Protein AF-A0A382BPW7-F1 (afdb_monomer_lite)

Structure (mmCIF, N/CA/C/O backbone):
data_AF-A0A382BPW7-F1
#
_entry.id   AF-A0A382BPW7-F1
#
loop_
_atom_site.group_PDB
_atom_site.id
_atom_site.type_symbol
_atom_site.label_atom_id
_atom_site.label_alt_id
_atom_site.label_comp_id
_atom_site.label_asym_id
_atom_site.label_entity_id
_atom_site.label_seq_id
_atom_site.pdbx_PDB_ins_code
_atom_site.Cartn_x
_atom_site.Cartn_y
_atom_site.Cartn_z
_atom_site.occupancy
_atom_site.B_iso_or_equiv
_atom_site.auth_seq_id
_atom_site.auth_comp_id
_atom_site.auth_asym_id
_atom_site.auth_atom_id
_atom_site.pdbx_PDB_model_num
ATOM 1 N N . GLU A 1 1 ? 5.197 -4.482 -7.599 1.00 84.56 1 GLU A N 1
ATOM 2 C CA . GLU A 1 1 ? 4.023 -3.808 -7.004 1.00 84.56 1 GLU A CA 1
ATOM 3 C C . GLU A 1 1 ? 3.418 -4.647 -5.883 1.00 84.56 1 GLU A C 1
ATOM 5 O O . GLU A 1 1 ? 3.509 -4.221 -4.745 1.00 84.56 1 GLU A O 1
ATOM 10 N N . LEU A 1 2 ? 2.935 -5.873 -6.134 1.00 89.56 2 LEU A N 1
ATOM 11 C CA . LEU A 1 2 ? 2.353 -6.728 -5.077 1.00 89.56 2 LEU A CA 1
ATOM 12 C C . LEU A 1 2 ? 3.290 -6.980 -3.877 1.00 89.56 2 LEU A C 1
ATOM 14 O O . LEU A 1 2 ? 2.889 -6.823 -2.730 1.00 89.56 2 LEU A O 1
ATOM 18 N N . ALA A 1 3 ? 4.565 -7.290 -4.137 1.00 90.75 3 ALA A N 1
ATOM 19 C CA . ALA A 1 3 ? 5.563 -7.478 -3.079 1.00 90.75 3 ALA A CA 1
ATOM 20 C C . ALA A 1 3 ? 5.804 -6.211 -2.231 1.00 90.75 3 ALA A C 1
ATOM 22 O O . ALA A 1 3 ? 6.195 -6.313 -1.076 1.00 90.75 3 ALA A O 1
ATOM 23 N N . GLU A 1 4 ? 5.559 -5.023 -2.791 1.00 90.69 4 GLU A N 1
ATOM 24 C CA . GLU A 1 4 ? 5.719 -3.740 -2.097 1.00 90.69 4 GLU A CA 1
ATOM 25 C C . GLU A 1 4 ? 4.544 -3.463 -1.155 1.00 90.69 4 GLU A C 1
ATOM 27 O O . GLU A 1 4 ? 4.744 -2.955 -0.058 1.00 90.69 4 GLU A O 1
ATOM 32 N N . LEU A 1 5 ? 3.329 -3.883 -1.530 1.00 93.12 5 LEU A N 1
ATOM 33 C CA . LEU A 1 5 ? 2.162 -3.838 -0.643 1.00 93.12 5 LEU A CA 1
ATOM 34 C C . LEU A 1 5 ? 2.359 -4.709 0.608 1.00 93.12 5 LEU A C 1
ATOM 36 O O . LEU A 1 5 ? 1.887 -4.342 1.682 1.00 93.12 5 LEU A O 1
ATOM 40 N N . HIS A 1 6 ? 3.061 -5.838 0.451 1.00 94.31 6 HIS A N 1
ATOM 41 C CA . HIS A 1 6 ? 3.367 -6.819 1.500 1.00 94.31 6 HIS A CA 1
ATOM 42 C C . HIS A 1 6 ? 4.674 -6.545 2.255 1.00 94.31 6 HIS A C 1
ATOM 44 O O . HIS A 1 6 ? 5.017 -7.307 3.160 1.00 94.31 6 HIS A O 1
ATOM 50 N N . ALA A 1 7 ? 5.442 -5.525 1.866 1.00 92.38 7 ALA A N 1
ATOM 51 C CA . ALA A 1 7 ? 6.691 -5.220 2.549 1.00 92.38 7 ALA A CA 1
ATOM 52 C C . ALA A 1 7 ? 6.419 -4.918 4.038 1.00 92.38 7 ALA A C 1
ATOM 54 O O . ALA A 1 7 ? 5.335 -4.429 4.356 1.00 92.38 7 ALA A O 1
ATOM 55 N N . PRO A 1 8 ? 7.367 -5.180 4.954 1.00 93.19 8 PRO A N 1
ATOM 56 C CA . PRO A 1 8 ? 7.219 -4.789 6.355 1.00 93.19 8 PRO A CA 1
ATOM 57 C C . PRO A 1 8 ? 6.905 -3.293 6.488 1.00 93.19 8 PRO A C 1
ATOM 59 O O . PRO A 1 8 ? 7.576 -2.462 5.871 1.00 93.19 8 PRO A O 1
ATOM 62 N N . GLY A 1 9 ? 5.872 -2.952 7.259 1.00 90.38 9 GLY A N 1
ATOM 63 C CA . GLY A 1 9 ? 5.330 -1.589 7.353 1.00 90.38 9 GLY A CA 1
ATOM 64 C C . GLY A 1 9 ? 4.603 -1.101 6.091 1.00 90.38 9 GLY A C 1
ATOM 65 O O . GLY A 1 9 ? 4.281 0.081 5.980 1.00 90.38 9 GLY A O 1
ATOM 66 N N . GLY A 1 10 ? 4.368 -1.988 5.125 1.00 91.75 10 GLY A N 1
ATOM 67 C CA . GLY A 1 10 ? 3.678 -1.719 3.871 1.00 91.75 10 GLY A CA 1
ATOM 68 C C . GLY A 1 10 ? 2.168 -1.575 4.042 1.00 91.75 10 GLY A C 1
ATOM 69 O O . GLY A 1 10 ? 1.610 -1.683 5.134 1.00 91.75 10 GLY A O 1
ATOM 70 N N . LEU A 1 11 ? 1.479 -1.333 2.928 1.00 95.19 11 LEU A N 1
ATOM 71 C CA . LEU A 1 11 ? 0.063 -0.949 2.937 1.00 95.19 11 LEU A CA 1
ATOM 72 C C . LEU A 1 11 ? -0.884 -2.040 3.460 1.00 95.19 11 LEU A C 1
ATOM 74 O O . LEU A 1 11 ? -1.967 -1.703 3.944 1.00 95.19 11 LEU A O 1
ATOM 78 N N . VAL A 1 12 ? -0.493 -3.317 3.378 1.00 96.44 12 VAL A N 1
ATOM 79 C CA . VAL A 1 12 ? -1.252 -4.427 3.978 1.00 96.44 12 VAL A CA 1
ATOM 80 C C . VAL A 1 12 ? -1.136 -4.404 5.499 1.00 96.44 12 VAL A C 1
ATOM 82 O O . VAL A 1 12 ? -2.151 -4.427 6.189 1.00 96.44 12 VAL A O 1
ATOM 85 N N . GLU A 1 13 ? 0.082 -4.303 6.033 1.00 95.38 13 GLU A N 1
ATOM 86 C CA . GLU A 1 13 ? 0.314 -4.270 7.483 1.00 95.38 13 GLU A CA 1
ATOM 87 C C . GLU A 1 13 ? -0.267 -2.996 8.119 1.00 95.38 13 GLU A C 1
ATOM 89 O O . GLU A 1 13 ? -0.839 -3.044 9.205 1.00 95.38 13 GLU A O 1
ATOM 94 N N . ALA A 1 14 ? -0.219 -1.872 7.396 1.00 94.31 14 ALA A N 1
ATOM 95 C CA . ALA A 1 14 ? -0.850 -0.613 7.791 1.00 94.31 14 ALA A CA 1
ATOM 96 C C . ALA A 1 14 ? -2.393 -0.634 7.716 1.00 94.31 14 ALA A C 1
ATOM 98 O O . ALA A 1 14 ? -3.0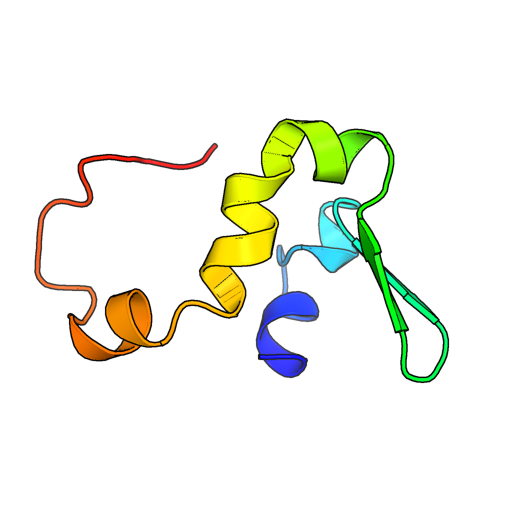44 0.332 8.119 1.00 94.31 14 ALA A O 1
ATOM 99 N N . GLY A 1 15 ? -3.000 -1.700 7.181 1.00 96.81 15 GLY A N 1
ATOM 100 C CA . GLY A 1 15 ? -4.454 -1.843 7.073 1.00 96.81 15 GLY A CA 1
ATOM 101 C C . GLY A 1 15 ? -5.107 -0.931 6.030 1.00 96.81 15 GLY A C 1
ATOM 102 O O . GLY A 1 15 ? -6.308 -0.659 6.113 1.00 96.81 15 GLY A O 1
ATOM 103 N N . PHE A 1 16 ? -4.349 -0.427 5.051 1.00 97.19 16 PHE A N 1
ATOM 104 C CA . PHE A 1 16 ? -4.875 0.434 3.982 1.00 97.19 16 PHE A CA 1
ATOM 105 C C . PHE A 1 16 ? -5.420 -0.371 2.806 1.00 97.19 16 PHE A C 1
ATOM 107 O O . PHE A 1 16 ? -6.360 0.067 2.141 1.00 97.19 16 PHE A O 1
ATOM 114 N N . VAL A 1 17 ? -4.881 -1.561 2.567 1.00 97.69 17 VAL A N 1
ATOM 115 C CA . VAL A 1 17 ? -5.398 -2.473 1.547 1.00 97.69 17 VAL A CA 1
ATOM 116 C C . VAL A 1 17 ? -5.564 -3.873 2.111 1.00 97.69 17 VAL A C 1
ATOM 118 O O . VAL A 1 17 ? -4.823 -4.289 2.999 1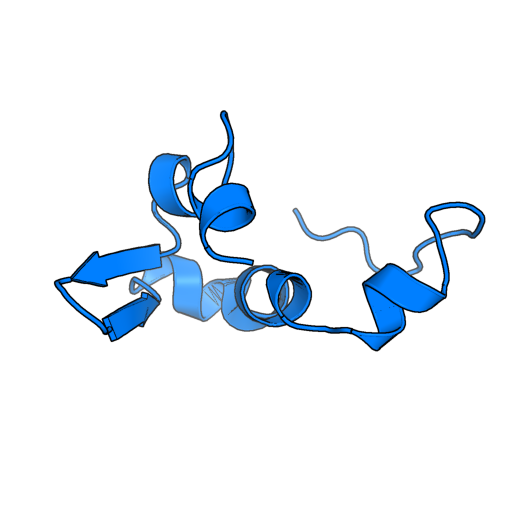.00 97.69 17 VAL A O 1
ATOM 121 N N . VAL A 1 18 ? -6.527 -4.599 1.561 1.00 97.69 18 VAL A N 1
ATOM 122 C CA . VAL A 1 18 ? -6.626 -6.052 1.681 1.00 97.69 18 VAL A CA 1
ATOM 123 C C . VAL A 1 18 ? -6.443 -6.661 0.299 1.00 97.69 18 VAL A C 1
ATOM 125 O O . VAL A 1 18 ? -6.767 -6.034 -0.711 1.00 97.69 18 VAL A O 1
ATOM 128 N N . ILE A 1 19 ? -5.880 -7.863 0.261 1.00 95.56 19 ILE A N 1
ATOM 129 C CA . ILE A 1 19 ? -5.687 -8.619 -0.974 1.00 95.56 19 ILE A CA 1
ATOM 130 C C . ILE A 1 19 ? -6.498 -9.899 -0.842 1.00 95.56 19 ILE A C 1
ATOM 132 O O . ILE A 1 19 ? -6.236 -10.700 0.058 1.00 95.56 19 ILE A O 1
ATOM 136 N N . ASP A 1 20 ? -7.487 -10.052 -1.717 1.00 91.94 20 ASP A N 1
ATOM 137 C CA . ASP A 1 20 ? -8.365 -11.217 -1.782 1.00 91.94 20 ASP A CA 1
ATOM 138 C C . ASP A 1 20 ? -8.260 -11.848 -3.173 1.00 91.94 20 ASP A C 1
ATOM 140 O O . ASP A 1 20 ? -8.697 -11.287 -4.177 1.00 91.94 20 ASP A O 1
ATOM 144 N N . GLY A 1 21 ? -7.598 -13.003 -3.252 1.00 89.81 21 GLY A N 1
ATOM 145 C CA . GLY A 1 21 ? -7.324 -13.670 -4.522 1.00 89.81 21 GLY A CA 1
ATOM 146 C C . GLY A 1 21 ? -6.538 -12.784 -5.496 1.00 89.81 21 GLY A C 1
ATOM 147 O O . GLY A 1 21 ? -5.351 -12.525 -5.291 1.00 89.81 21 GLY A O 1
ATOM 148 N N . SER A 1 22 ? -7.192 -12.374 -6.586 1.00 90.44 22 SER A N 1
ATOM 149 C CA . SER A 1 22 ? -6.627 -11.490 -7.615 1.00 90.44 22 SER A CA 1
ATOM 150 C C . SER A 1 22 ? -6.911 -10.007 -7.387 1.00 90.44 22 SER A C 1
ATOM 152 O O . SER A 1 22 ? -6.405 -9.179 -8.148 1.00 90.44 22 SER A O 1
ATOM 154 N N . ASP 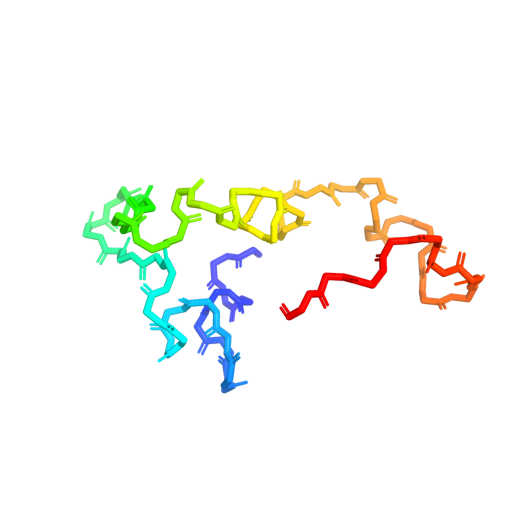A 1 23 ? -7.704 -9.675 -6.372 1.00 94.56 23 ASP A N 1
ATOM 155 C CA . ASP A 1 23 ? -8.235 -8.337 -6.177 1.00 94.56 23 ASP A CA 1
ATOM 156 C C . ASP A 1 23 ? -7.512 -7.621 -5.037 1.00 94.56 23 ASP A C 1
ATOM 158 O O . ASP A 1 23 ? -7.133 -8.200 -4.016 1.00 94.56 23 ASP A O 1
ATOM 162 N N . ILE A 1 24 ? -7.299 -6.322 -5.239 1.00 96.06 24 ILE A N 1
ATOM 163 C CA . ILE A 1 24 ? -6.701 -5.421 -4.258 1.00 96.06 24 ILE A CA 1
ATOM 164 C C . ILE A 1 24 ? -7.773 -4.406 -3.893 1.00 96.06 24 ILE A C 1
ATOM 166 O O . ILE A 1 24 ? -8.141 -3.560 -4.711 1.00 96.06 24 ILE A O 1
ATOM 170 N N . GLU A 1 25 ? -8.257 -4.465 -2.660 1.00 97.31 25 GLU A N 1
ATOM 171 C CA . GLU A 1 25 ? -9.295 -3.563 -2.183 1.00 97.31 25 GLU A CA 1
ATOM 172 C C . GLU A 1 25 ? -8.738 -2.568 -1.171 1.00 97.31 25 GLU A C 1
ATOM 174 O O . GLU A 1 25 ? -8.136 -2.934 -0.162 1.00 97.31 25 GLU A O 1
ATOM 179 N N . ALA A 1 26 ? -8.989 -1.278 -1.404 1.00 97.56 26 ALA A N 1
ATOM 180 C CA . ALA A 1 26 ? -8.728 -0.258 -0.399 1.00 97.56 26 ALA A CA 1
ATOM 181 C C . ALA A 1 26 ? -9.773 -0.352 0.722 1.00 97.56 26 ALA A C 1
ATOM 183 O O . ALA A 1 26 ? -10.985 -0.226 0.480 1.00 97.56 26 ALA A O 1
ATOM 184 N N . THR A 1 27 ? -9.293 -0.502 1.957 1.00 97.88 27 THR A N 1
ATOM 185 C CA . THR A 1 27 ? -10.137 -0.484 3.159 1.00 97.88 27 THR A CA 1
ATOM 186 C C . THR A 1 27 ? -10.791 0.892 3.328 1.00 97.88 27 THR A C 1
ATOM 188 O O . THR A 1 27 ? -10.347 1.868 2.714 1.00 97.88 27 THR A O 1
ATOM 191 N N . PRO A 1 28 ? -11.822 1.045 4.179 1.00 98.12 28 PRO A N 1
ATOM 192 C CA . PRO A 1 28 ? -12.392 2.363 4.460 1.00 98.12 28 PRO A CA 1
ATOM 193 C C . PRO A 1 28 ? -11.344 3.413 4.868 1.00 98.12 28 PRO A C 1
ATOM 195 O O . PRO A 1 28 ? -11.432 4.558 4.433 1.00 98.12 28 PRO A O 1
ATOM 198 N N . VAL A 1 29 ? -10.320 3.014 5.633 1.00 96.38 29 VAL A N 1
ATOM 199 C CA . VAL A 1 29 ? -9.191 3.885 6.000 1.00 96.38 29 VAL A CA 1
ATOM 200 C C . VAL A 1 29 ? -8.290 4.141 4.792 1.00 96.38 29 VAL A C 1
ATOM 202 O O . VAL A 1 29 ? -7.994 5.294 4.487 1.00 96.38 29 VAL A O 1
ATOM 205 N N . GLY A 1 30 ? -7.907 3.102 4.047 1.00 96.25 30 GLY A N 1
ATOM 206 C CA . GLY A 1 30 ? -7.054 3.252 2.865 1.00 96.25 30 GLY A CA 1
ATOM 207 C C . GLY A 1 30 ? -7.657 4.122 1.764 1.00 96.25 30 GLY A C 1
ATOM 208 O O . GLY A 1 30 ? -6.922 4.812 1.065 1.00 96.25 30 GLY A O 1
ATOM 209 N N . ARG A 1 31 ? -8.989 4.179 1.647 1.00 96.88 31 ARG A N 1
ATOM 210 C CA . ARG A 1 31 ? -9.688 5.101 0.731 1.00 96.88 31 ARG A CA 1
ATOM 211 C C . ARG A 1 31 ? -9.476 6.570 1.098 1.00 96.88 31 ARG A C 1
ATOM 213 O O . ARG A 1 31 ? -9.416 7.406 0.202 1.00 96.88 31 ARG A O 1
ATOM 220 N N . MET A 1 32 ? -9.309 6.891 2.382 1.00 96.06 32 MET A N 1
ATOM 221 C CA . MET A 1 32 ? -8.946 8.250 2.813 1.00 96.06 32 MET A CA 1
ATOM 222 C C . MET A 1 32 ? -7.502 8.597 2.424 1.00 96.06 32 MET A C 1
ATOM 224 O O . MET A 1 32 ? -7.192 9.754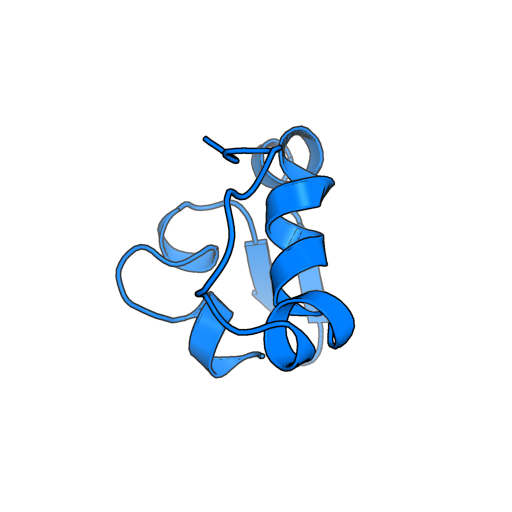 2.152 1.00 96.06 32 MET A O 1
ATOM 228 N N . PHE A 1 33 ? -6.640 7.582 2.313 1.00 93.44 33 PHE A N 1
ATOM 229 C CA . PHE A 1 33 ? -5.247 7.688 1.877 1.00 93.44 33 PHE A CA 1
ATOM 230 C C . PHE A 1 33 ? -5.038 7.135 0.461 1.00 93.44 33 PHE A C 1
ATOM 232 O O . PHE A 1 33 ? -3.971 6.609 0.146 1.00 93.44 33 PHE A O 1
ATOM 239 N N . ILE A 1 34 ? -6.038 7.265 -0.422 1.00 93.50 34 ILE A N 1
ATOM 240 C CA . ILE A 1 34 ? -6.021 6.604 -1.739 1.00 93.50 34 ILE A CA 1
ATOM 241 C C . ILE A 1 34 ? -4.814 7.004 -2.592 1.00 93.50 34 ILE A C 1
ATOM 243 O O . ILE A 1 34 ? -4.339 6.225 -3.413 1.00 93.50 34 ILE A O 1
ATOM 247 N N . ARG A 1 35 ? -4.262 8.200 -2.359 1.00 91.94 35 ARG A N 1
ATOM 248 C CA . ARG A 1 35 ? -3.020 8.638 -2.996 1.00 91.94 35 ARG A CA 1
ATOM 249 C C . ARG A 1 35 ? -1.835 7.751 -2.602 1.00 91.94 35 ARG A C 1
ATOM 251 O O . ARG A 1 35 ? -1.090 7.355 -3.489 1.00 91.94 35 ARG A O 1
ATOM 258 N N . ASN A 1 36 ? -1.684 7.408 -1.322 1.00 90.75 36 ASN A N 1
ATOM 259 C CA . ASN A 1 36 ? -0.621 6.518 -0.839 1.00 90.75 36 ASN A CA 1
ATOM 260 C C . ASN A 1 36 ? -0.743 5.139 -1.499 1.00 90.75 36 ASN A C 1
ATOM 262 O O . ASN A 1 36 ? 0.251 4.579 -1.951 1.00 90.75 36 ASN A O 1
ATOM 266 N N . VAL A 1 37 ? -1.976 4.635 -1.615 1.00 93.50 37 VAL A N 1
ATOM 267 C CA . VAL A 1 37 ? -2.273 3.360 -2.280 1.00 93.50 37 VAL A CA 1
ATOM 268 C C . VAL A 1 37 ? -1.911 3.403 -3.765 1.00 93.50 37 VAL A C 1
ATOM 270 O O . VAL A 1 37 ? -1.180 2.543 -4.249 1.00 93.50 37 VAL A O 1
ATOM 273 N N . ALA A 1 38 ? -2.370 4.424 -4.489 1.00 93.94 38 ALA A N 1
ATOM 274 C CA . ALA A 1 38 ? -2.153 4.542 -5.929 1.00 93.94 38 ALA A CA 1
ATOM 275 C C . ALA A 1 38 ? -0.675 4.750 -6.299 1.00 93.94 38 ALA A C 1
ATOM 277 O O . ALA A 1 38 ? -0.230 4.280 -7.344 1.00 93.94 38 ALA A O 1
ATOM 278 N N . MET A 1 39 ? 0.100 5.423 -5.443 1.00 90.12 39 MET A N 1
ATOM 279 C CA . MET A 1 39 ? 1.519 5.697 -5.692 1.00 90.12 39 MET A CA 1
ATOM 280 C C . MET A 1 39 ? 2.374 4.436 -5.841 1.00 90.12 39 MET A C 1
ATOM 282 O O . MET A 1 39 ? 3.348 4.473 -6.588 1.00 90.12 39 MET A O 1
ATOM 286 N N . VAL A 1 40 ? 2.001 3.319 -5.203 1.00 91.19 40 VAL A N 1
ATOM 287 C CA . VAL A 1 40 ? 2.704 2.030 -5.360 1.00 91.19 40 VAL A CA 1
ATOM 288 C C . VAL A 1 40 ? 2.691 1.555 -6.819 1.00 91.19 40 VAL A C 1
ATOM 290 O O . VAL A 1 40 ? 3.628 0.893 -7.268 1.00 91.19 40 VAL A O 1
ATOM 293 N N . PHE A 1 41 ? 1.672 1.939 -7.586 1.00 91.94 41 PHE A N 1
ATOM 294 C CA . PHE A 1 41 ? 1.501 1.578 -8.996 1.00 91.94 41 PHE A CA 1
ATOM 295 C C . PHE A 1 41 ? 1.957 2.683 -9.963 1.00 91.94 41 PHE A C 1
ATOM 297 O O . PHE A 1 41 ? 1.835 2.553 -11.181 1.00 91.94 41 PHE A O 1
ATOM 304 N N . ASP A 1 42 ? 2.479 3.804 -9.454 1.00 90.44 42 ASP A N 1
ATOM 305 C CA . ASP A 1 42 ? 2.901 4.915 -10.303 1.00 90.44 42 ASP A CA 1
ATOM 306 C C . ASP A 1 42 ? 4.316 4.675 -10.858 1.00 90.44 42 ASP A C 1
ATOM 308 O O . ASP A 1 42 ? 5.340 4.954 -10.223 1.00 90.44 42 ASP A O 1
ATOM 312 N N . ALA A 1 43 ? 4.383 4.194 -12.100 1.00 86.88 43 ALA A N 1
ATOM 313 C CA . ALA A 1 43 ? 5.642 3.970 -12.809 1.00 86.88 43 ALA A CA 1
ATOM 314 C C . ALA A 1 43 ? 6.496 5.245 -12.967 1.00 86.88 43 ALA A C 1
ATOM 316 O O . ALA A 1 43 ? 7.723 5.153 -13.056 1.00 86.88 43 ALA A O 1
ATOM 317 N N . ARG A 1 44 ? 5.892 6.443 -12.972 1.00 85.00 44 ARG A N 1
ATOM 318 C CA . ARG A 1 44 ? 6.636 7.710 -13.090 1.00 85.00 44 ARG A CA 1
ATOM 319 C C . ARG A 1 44 ? 7.415 8.013 -11.818 1.00 85.00 44 ARG A C 1
ATOM 321 O O . ARG A 1 44 ? 8.516 8.555 -11.905 1.00 85.00 44 ARG A O 1
ATOM 328 N N . LEU A 1 45 ? 6.869 7.652 -10.655 1.00 81.44 45 LEU A N 1
ATOM 329 C CA . LEU A 1 45 ? 7.576 7.792 -9.381 1.00 81.44 45 LEU A CA 1
ATOM 330 C C . LEU A 1 45 ? 8.785 6.860 -9.318 1.00 81.44 45 LEU A C 1
ATOM 332 O O . LEU A 1 45 ? 9.864 7.300 -8.931 1.00 81.44 45 LEU A O 1
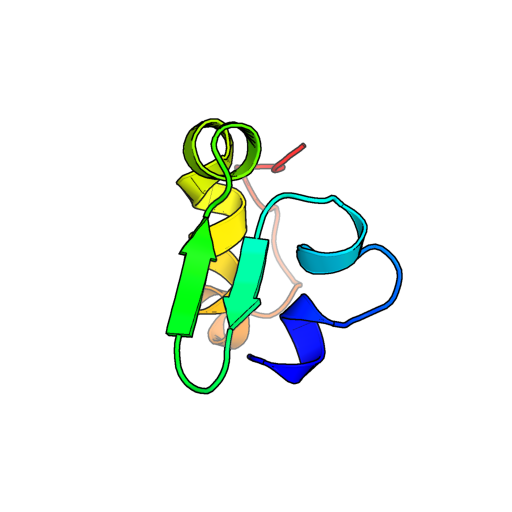ATOM 336 N N . ARG A 1 46 ? 8.645 5.619 -9.795 1.00 79.44 46 ARG A N 1
ATOM 337 C CA . ARG A 1 46 ? 9.771 4.675 -9.894 1.00 79.44 46 ARG A CA 1
ATOM 338 C C . ARG A 1 46 ? 10.857 5.181 -10.850 1.00 79.44 46 ARG A C 1
ATOM 340 O O . ARG A 1 46 ? 12.038 5.102 -10.530 1.00 79.44 46 ARG A O 1
ATOM 347 N N . ALA A 1 47 ? 10.457 5.736 -11.997 1.00 82.00 47 ALA A N 1
ATOM 348 C CA . ALA A 1 47 ? 11.378 6.228 -13.022 1.00 82.00 47 ALA A CA 1
ATOM 349 C C . ALA A 1 47 ? 12.152 7.492 -12.613 1.00 82.00 47 ALA A C 1
ATOM 351 O O . ALA A 1 47 ? 13.260 7.707 -13.096 1.00 82.00 47 ALA A O 1
ATOM 352 N N . ARG A 1 48 ? 11.588 8.336 -11.737 1.00 73.31 48 ARG A N 1
ATOM 353 C CA . ARG A 1 48 ? 12.275 9.539 -11.240 1.00 73.31 48 ARG A CA 1
ATOM 354 C C . ARG A 1 48 ? 13.402 9.242 -10.247 1.00 73.31 48 ARG A C 1
ATOM 356 O O . ARG A 1 48 ? 14.223 10.126 -10.029 1.00 73.31 48 ARG A O 1
ATOM 363 N N . GLY A 1 49 ? 13.457 8.036 -9.677 1.00 65.25 49 GLY A N 1
ATOM 364 C CA . GLY A 1 49 ? 14.360 7.723 -8.57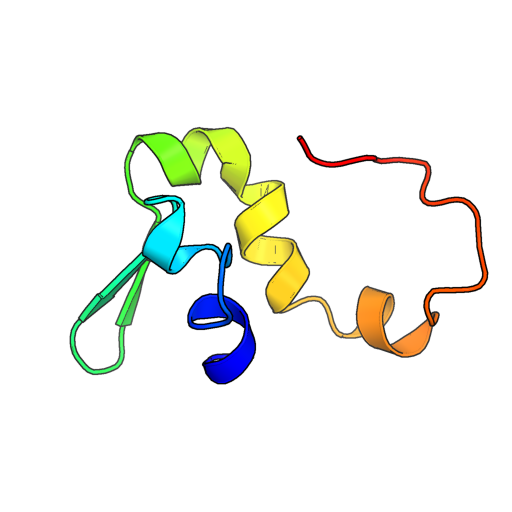0 1.00 65.25 49 GLY A CA 1
ATOM 365 C C . GLY A 1 49 ? 14.028 8.517 -7.298 1.00 65.25 49 GLY A C 1
ATOM 366 O O . GLY A 1 49 ? 13.173 9.403 -7.289 1.00 65.25 49 GLY A O 1
ATOM 367 N N . THR A 1 50 ? 14.699 8.191 -6.194 1.00 64.12 50 THR A N 1
ATOM 368 C CA . THR A 1 50 ? 14.552 8.895 -4.903 1.00 64.12 50 THR A CA 1
ATOM 369 C C . THR A 1 50 ? 15.309 10.227 -4.844 1.00 64.12 50 THR A C 1
ATOM 371 O O . THR A 1 50 ? 15.203 10.948 -3.853 1.00 64.12 50 THR A O 1
ATOM 374 N N . ASP A 1 51 ? 16.055 10.574 -5.896 1.00 56.12 51 ASP A N 1
ATOM 375 C CA . ASP A 1 51 ? 16.938 11.741 -5.951 1.00 56.12 51 ASP A CA 1
ATOM 376 C C . ASP A 1 51 ? 16.172 13.008 -6.356 1.00 56.12 51 ASP A C 1
ATOM 378 O O . ASP A 1 51 ? 16.327 13.574 -7.437 1.00 56.12 51 ASP A O 1
ATOM 382 N N . GLY A 1 52 ? 15.295 13.468 -5.468 1.00 59.47 52 GLY A N 1
ATOM 383 C CA . GLY A 1 52 ? 14.644 14.764 -5.605 1.00 59.47 52 GLY A CA 1
ATOM 384 C C . GLY A 1 52 ? 13.682 15.054 -4.456 1.00 59.47 52 GLY A C 1
ATOM 385 O O . GLY A 1 52 ? 13.080 14.128 -3.912 1.00 59.47 52 GLY A O 1
ATOM 386 N N . PRO A 1 53 ? 13.491 16.330 -4.069 1.00 58.56 53 PRO A N 1
ATOM 387 C CA . PRO A 1 53 ? 12.526 16.666 -3.037 1.00 58.56 53 PRO A CA 1
ATOM 388 C C . PRO A 1 53 ? 11.121 16.244 -3.480 1.00 58.56 53 PRO A C 1
ATOM 390 O O . PRO A 1 53 ? 10.537 16.808 -4.410 1.00 58.56 53 PRO A O 1
ATOM 393 N N . ALA A 1 54 ? 10.562 15.242 -2.802 1.00 61.44 54 ALA A N 1
ATOM 394 C CA . ALA A 1 54 ? 9.164 14.883 -2.951 1.00 61.44 54 ALA A CA 1
ATOM 395 C C . ALA A 1 54 ? 8.315 15.970 -2.274 1.00 61.44 54 ALA A C 1
ATOM 397 O O . ALA A 1 54 ? 8.200 16.027 -1.051 1.00 61.44 54 ALA A O 1
ATOM 398 N N . PHE A 1 55 ? 7.707 16.845 -3.079 1.00 58.56 55 PHE A N 1
ATOM 399 C CA . PHE A 1 55 ? 6.822 17.924 -2.608 1.00 58.56 55 PHE A CA 1
ATOM 400 C C . PHE A 1 55 ? 5.556 17.422 -1.892 1.00 58.56 55 PHE A C 1
ATOM 402 O O . PHE A 1 55 ? 4.831 18.208 -1.291 1.00 58.56 55 PHE A O 1
ATOM 409 N N . SER A 1 56 ? 5.291 16.116 -1.924 1.00 58.66 56 SER A N 1
ATOM 410 C CA . SER A 1 56 ? 4.200 15.485 -1.197 1.00 58.66 56 SER A CA 1
ATOM 411 C C . SER A 1 56 ? 4.759 14.343 -0.355 1.00 58.66 56 SER A C 1
ATOM 413 O O . SER A 1 56 ? 4.993 13.247 -0.862 1.00 58.66 56 SER A O 1
ATOM 415 N N . ARG A 1 57 ? 5.000 14.628 0.931 1.00 61.59 57 ARG A N 1
ATOM 416 C CA . ARG A 1 57 ? 5.194 13.595 1.951 1.00 61.59 57 ARG A CA 1
ATOM 417 C C . ARG A 1 57 ? 3.820 13.052 2.305 1.00 61.59 57 ARG A C 1
ATOM 419 O O . ARG A 1 57 ? 3.020 13.739 2.933 1.00 61.59 57 ARG A O 1
ATOM 426 N N . THR A 1 58 ? 3.539 11.856 1.818 1.00 63.88 58 THR A N 1
ATOM 427 C CA . THR A 1 58 ? 2.433 11.045 2.309 1.00 63.88 58 THR A CA 1
ATOM 428 C C . THR A 1 58 ? 2.717 10.679 3.762 1.00 63.88 58 THR A C 1
ATOM 430 O O . THR A 1 58 ? 3.868 10.397 4.097 1.00 63.88 58 THR A O 1
ATOM 433 N N . VAL A 1 59 ? 1.694 10.778 4.610 1.00 60.72 59 VAL A N 1
ATOM 434 C CA . VAL A 1 59 ? 1.770 10.381 6.024 1.00 60.72 59 VAL A CA 1
ATOM 435 C C . VAL A 1 59 ? 1.891 8.876 6.178 1.00 60.72 59 VAL A C 1
ATOM 437 O O . VAL A 1 59 ? 1.363 8.166 5.287 1.00 60.72 59 VAL A O 1
#

Foldseek 3Di:
DVVQCVPVVHVVVVQQWDDDPPDIDGDPVVVVVVVSVCVVVDVVDVVVPPPDDPPDDRD

Radius of gyration: 11.95 Å; chains: 1; bounding box: 29×32×21 Å

pLDDT: mean 86.33, std 13.16, range [56.12, 98.12]

Organism: NCBI:txid408172

Secondary structure (DSSP, 8-state):
-HHHHTSTTSTTTTTSEEEETTEEEE-HHHHHTHHHHHHTT-HHHHHH-S-S--S----

Sequence (59 aa):
ELAELHAPGGLVEAGFVVIDGSDIEATPVGRMFIRNVAMVFDARLRARGTDGPAFSRTV